Protein AF-A0A952HWG2-F1 (afdb_monomer_lite)

Sequence (79 aa):
MANYTFDVEYDPIDNTYSVTAFDADTDEVVDEYYGLEDIDDVVNTLFDEFGVMPTDEMINDIKQLAIDSAEDEDNFDEE

Secondary structure (DSSP, 8-state):
---EEEEEEEETTTTEEEEEEEETTT--EEEEEEEESSHHHHHHHHHHHTT-PPPHHHHHHHHHHHHHHHHHHHTTS--

pLDDT: mean 82.61, std 12.36, range [40.88, 91.88]

Radius of gyration: 13.09 Å; chains: 1; bounding box: 30×20×42 Å

Structure (mmCIF, N/CA/C/O backbone):
data_AF-A0A952HWG2-F1
#
_entry.id   AF-A0A952HWG2-F1
#
loop_
_atom_site.group_PDB
_atom_site.id
_atom_site.type_symbol
_atom_site.label_atom_id
_atom_site.label_alt_id
_atom_site.label_comp_id
_atom_site.label_asym_id
_atom_site.label_entity_id
_atom_site.label_seq_id
_atom_site.pdbx_PDB_ins_code
_atom_site.Cartn_x
_atom_site.Cartn_y
_atom_site.Cartn_z
_atom_site.occupancy
_atom_site.B_iso_or_equiv
_atom_site.auth_seq_id
_atom_site.auth_comp_id
_atom_site.auth_asym_id
_atom_site.auth_atom_id
_atom_site.pdbx_PDB_model_num
ATOM 1 N N . MET A 1 1 ? -18.509 -4.271 9.097 1.00 58.16 1 MET A N 1
ATOM 2 C CA . MET A 1 1 ? -17.102 -4.003 8.755 1.00 58.16 1 MET A CA 1
ATOM 3 C C . MET A 1 1 ? -17.149 -3.613 7.303 1.00 58.16 1 MET A C 1
ATOM 5 O O . MET A 1 1 ? -17.746 -4.375 6.556 1.00 58.16 1 MET A O 1
ATOM 9 N N . ALA A 1 2 ? -16.707 -2.408 6.961 1.00 62.47 2 ALA A N 1
ATOM 10 C CA . ALA A 1 2 ? -16.562 -2.053 5.556 1.00 62.47 2 ALA A CA 1
ATOM 11 C C . ALA A 1 2 ? -15.440 -2.923 4.978 1.00 62.47 2 ALA A C 1
ATOM 13 O O . ALA A 1 2 ? -14.458 -3.181 5.683 1.00 62.47 2 ALA A O 1
ATOM 14 N N . ASN A 1 3 ? -15.655 -3.458 3.783 1.00 79.81 3 ASN A N 1
ATOM 15 C CA . ASN A 1 3 ? -14.695 -4.299 3.092 1.00 79.81 3 ASN A CA 1
ATOM 16 C C . ASN A 1 3 ? -14.140 -3.468 1.938 1.00 79.81 3 ASN A C 1
ATOM 18 O O . ASN A 1 3 ? -14.918 -2.946 1.147 1.00 79.81 3 ASN A O 1
ATOM 22 N N . TYR A 1 4 ? -12.823 -3.315 1.878 1.00 82.50 4 TYR A N 1
ATOM 23 C CA . TYR A 1 4 ? -12.164 -2.514 0.853 1.00 82.50 4 TYR A CA 1
ATOM 24 C C . TYR A 1 4 ? -11.190 -3.392 0.083 1.00 82.50 4 TYR A C 1
ATOM 26 O O . TYR A 1 4 ? -10.544 -4.268 0.666 1.00 82.50 4 TYR A O 1
ATOM 34 N N . THR A 1 5 ? -11.110 -3.158 -1.217 1.00 85.44 5 THR A N 1
ATOM 35 C CA . THR A 1 5 ? -10.088 -3.720 -2.098 1.00 85.44 5 THR A CA 1
ATOM 36 C C . THR A 1 5 ? -9.156 -2.604 -2.534 1.00 85.44 5 THR A C 1
ATOM 38 O O . THR A 1 5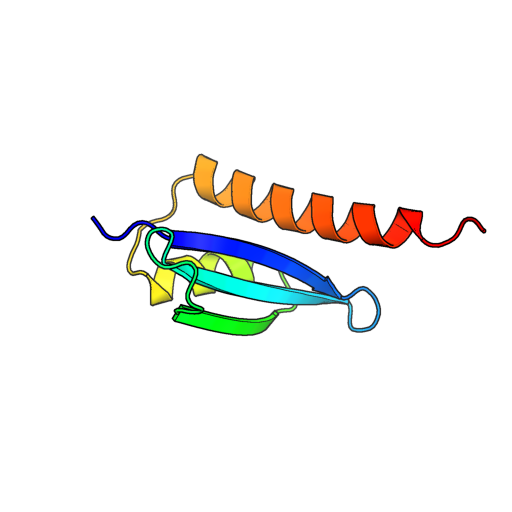 ? -9.582 -1.462 -2.690 1.00 85.44 5 THR A O 1
ATOM 41 N N . PHE A 1 6 ? -7.881 -2.930 -2.706 1.00 85.94 6 PHE A N 1
ATOM 42 C CA . PHE A 1 6 ? -6.852 -1.967 -3.076 1.00 85.94 6 PHE A CA 1
ATOM 43 C C . PHE A 1 6 ? -6.192 -2.424 -4.364 1.00 85.94 6 PHE A C 1
ATOM 45 O O . PHE A 1 6 ? -5.883 -3.608 -4.503 1.00 85.94 6 PHE A O 1
ATOM 52 N N . ASP A 1 7 ? -5.975 -1.479 -5.261 1.00 88.44 7 ASP A N 1
ATOM 53 C CA . ASP A 1 7 ? -5.180 -1.648 -6.467 1.00 88.44 7 ASP A CA 1
ATOM 54 C C . ASP A 1 7 ? -3.951 -0.754 -6.339 1.00 88.44 7 ASP A C 1
ATOM 56 O O . ASP A 1 7 ? -4.093 0.425 -6.012 1.00 88.44 7 ASP A O 1
ATOM 60 N N . VAL A 1 8 ? -2.760 -1.329 -6.497 1.00 89.69 8 VAL A N 1
ATOM 61 C CA . VAL A 1 8 ? -1.486 -0.612 -6.388 1.00 89.69 8 VAL A CA 1
ATOM 62 C C . VAL A 1 8 ? -0.814 -0.686 -7.744 1.00 89.69 8 VAL A C 1
ATOM 64 O O . VAL A 1 8 ? -0.508 -1.783 -8.204 1.00 89.69 8 VAL A O 1
ATOM 67 N N . GLU A 1 9 ? -0.553 0.468 -8.343 1.00 90.06 9 GLU A N 1
ATOM 68 C CA . GLU A 1 9 ? 0.121 0.571 -9.632 1.00 90.06 9 GLU A CA 1
ATOM 69 C C . GLU A 1 9 ? 1.470 1.267 -9.438 1.00 90.06 9 GLU A C 1
ATOM 71 O O . GLU A 1 9 ? 1.551 2.331 -8.816 1.00 90.06 9 GLU A O 1
ATOM 76 N N . TYR A 1 10 ? 2.543 0.656 -9.929 1.00 89.50 10 TYR A N 1
ATOM 77 C CA . TYR A 1 10 ? 3.863 1.272 -9.982 1.00 89.50 10 TYR A CA 1
ATOM 78 C C . TYR A 1 10 ? 4.041 1.988 -11.319 1.00 89.50 10 TYR A C 1
ATOM 80 O O . TYR A 1 10 ? 3.800 1.406 -12.362 1.00 89.50 10 TYR A O 1
ATOM 88 N N . ASP A 1 11 ? 4.482 3.242 -11.276 1.00 87.44 11 ASP A N 1
ATOM 89 C CA . ASP A 1 11 ? 4.887 4.027 -12.436 1.00 87.44 11 ASP A CA 1
ATOM 90 C C . ASP A 1 11 ? 6.429 4.042 -12.515 1.00 87.44 11 ASP A C 1
ATOM 92 O O . ASP A 1 11 ? 7.084 4.719 -11.706 1.00 87.44 11 ASP A O 1
ATOM 96 N N . PRO A 1 12 ? 7.043 3.338 -13.482 1.00 82.56 12 PRO A N 1
ATOM 97 C CA . PRO A 1 12 ? 8.491 3.265 -13.656 1.00 82.56 12 PRO A CA 1
ATOM 98 C C . PRO A 1 12 ? 9.085 4.532 -14.279 1.00 82.56 12 PRO A C 1
ATOM 100 O O . PRO A 1 12 ? 10.298 4.742 -14.191 1.00 82.56 12 PRO A O 1
ATOM 103 N N . ILE A 1 13 ? 8.272 5.380 -14.920 1.00 85.94 13 ILE A N 1
ATOM 104 C CA . ILE A 1 13 ? 8.722 6.630 -15.546 1.00 85.94 13 ILE A CA 1
ATOM 105 C C . ILE A 1 13 ? 9.115 7.622 -14.457 1.00 85.94 13 ILE A C 1
ATOM 107 O O . ILE A 1 13 ? 10.211 8.190 -14.503 1.00 85.94 13 ILE A O 1
ATOM 111 N N . ASP A 1 14 ? 8.227 7.807 -13.483 1.00 87.25 14 ASP A N 1
ATOM 112 C CA . ASP A 1 14 ? 8.438 8.713 -12.356 1.00 87.25 14 ASP A CA 1
ATOM 113 C C . ASP A 1 14 ? 8.986 7.989 -11.110 1.00 87.25 14 ASP A C 1
ATOM 115 O O . ASP A 1 1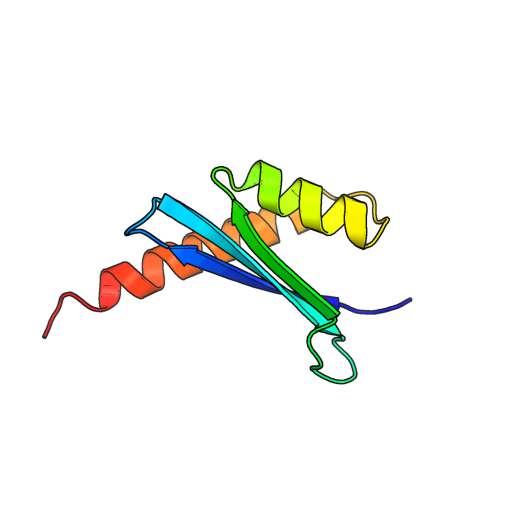4 ? 9.388 8.644 -10.147 1.00 87.25 14 ASP A O 1
ATOM 119 N N . ASN A 1 15 ? 9.092 6.653 -11.148 1.00 87.19 15 ASN A N 1
ATOM 120 C CA . ASN A 1 15 ? 9.472 5.794 -10.022 1.00 87.19 15 ASN A CA 1
ATOM 121 C C . ASN A 1 15 ? 8.593 6.076 -8.792 1.00 87.19 15 ASN A C 1
ATOM 123 O O . ASN A 1 15 ? 9.088 6.294 -7.684 1.00 87.19 15 ASN A O 1
ATOM 127 N N . THR A 1 16 ? 7.282 6.113 -9.017 1.00 91.88 16 THR A N 1
ATOM 128 C CA . THR A 1 16 ? 6.281 6.381 -7.981 1.00 91.88 16 THR A CA 1
ATOM 129 C C . THR A 1 16 ? 5.201 5.317 -7.987 1.00 91.88 16 THR A C 1
ATOM 131 O O . THR A 1 16 ? 5.033 4.605 -8.963 1.00 91.88 16 THR A O 1
ATOM 134 N N . TYR A 1 17 ? 4.457 5.210 -6.899 1.00 90.31 17 TYR A N 1
ATOM 135 C CA . TYR A 1 17 ? 3.304 4.341 -6.773 1.00 90.31 17 TYR A CA 1
ATOM 136 C C . TYR A 1 17 ? 2.033 5.182 -6.771 1.00 90.31 17 TYR A C 1
ATOM 138 O O . TYR A 1 17 ? 1.985 6.297 -6.231 1.00 90.31 17 TYR A O 1
ATOM 146 N N . SER A 1 18 ? 0.987 4.612 -7.340 1.00 91.69 18 SER A N 1
ATOM 147 C CA . SER A 1 18 ? -0.379 5.047 -7.145 1.00 91.69 18 SER A CA 1
ATOM 148 C C . SER A 1 18 ? -1.183 3.941 -6.482 1.00 91.69 18 SER A C 1
ATOM 150 O O . SER A 1 18 ? -0.869 2.757 -6.606 1.00 91.69 18 SER A O 1
ATOM 152 N N . VAL A 1 19 ? -2.184 4.332 -5.704 1.00 90.44 19 VAL A N 1
ATOM 153 C CA . VAL A 1 19 ? -3.086 3.385 -5.068 1.00 90.44 19 VAL A CA 1
ATOM 154 C C . VAL A 1 19 ? -4.513 3.866 -5.194 1.00 90.44 19 VAL A C 1
ATOM 156 O O . VAL A 1 19 ? -4.819 5.028 -4.914 1.00 90.44 19 VAL A O 1
ATOM 159 N N . THR A 1 20 ? -5.380 2.948 -5.590 1.00 90.00 20 THR A N 1
ATOM 160 C CA . THR A 1 20 ? -6.813 3.182 -5.686 1.00 90.00 20 THR A CA 1
ATOM 161 C C . THR A 1 20 ? -7.517 2.260 -4.710 1.00 90.00 20 THR A C 1
ATOM 163 O O . THR A 1 20 ? -7.324 1.042 -4.721 1.00 90.00 20 THR A O 1
ATOM 166 N N . ALA A 1 21 ? -8.324 2.844 -3.832 1.00 88.81 21 ALA A N 1
ATOM 167 C CA . ALA A 1 21 ? -9.142 2.101 -2.897 1.00 88.81 21 ALA A CA 1
ATOM 168 C C . ALA A 1 21 ? -10.574 2.010 -3.417 1.00 88.81 21 ALA A C 1
ATOM 170 O O . ALA A 1 21 ? -11.204 3.021 -3.731 1.00 88.81 21 ALA A O 1
ATOM 171 N N . PHE A 1 22 ? -11.103 0.795 -3.447 1.00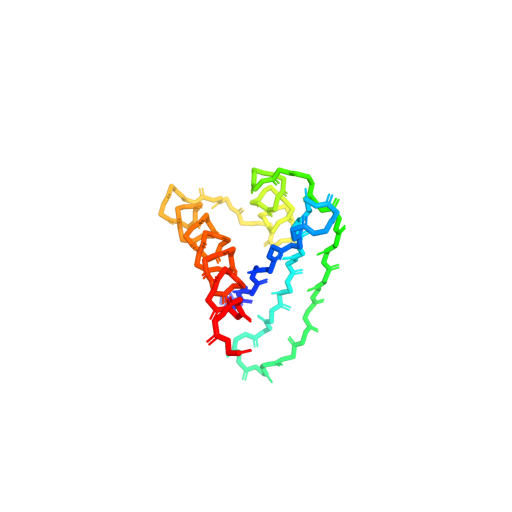 88.31 22 PHE A N 1
ATOM 172 C CA . PHE A 1 22 ? -12.451 0.495 -3.902 1.00 88.31 22 PHE A CA 1
ATOM 173 C C . PHE A 1 22 ? -13.283 -0.059 -2.751 1.00 88.31 22 PHE A C 1
ATOM 175 O O . PHE A 1 22 ? -12.798 -0.826 -1.911 1.00 88.31 22 PHE A O 1
ATOM 182 N N . ASP A 1 23 ? -14.559 0.305 -2.723 1.00 89.31 23 ASP A N 1
ATOM 183 C CA . ASP A 1 23 ? -15.541 -0.366 -1.886 1.00 89.31 23 ASP A CA 1
ATOM 184 C C . ASP A 1 23 ? -15.771 -1.767 -2.463 1.00 89.31 23 ASP A C 1
ATOM 186 O O . ASP A 1 23 ? -16.200 -1.919 -3.603 1.00 89.31 23 ASP A O 1
ATOM 190 N N . ALA A 1 24 ? -15.468 -2.812 -1.694 1.00 85.94 24 ALA A N 1
ATOM 191 C CA . ALA A 1 24 ? -15.511 -4.179 -2.206 1.00 85.94 24 ALA A CA 1
ATOM 192 C C . ALA A 1 24 ? -16.944 -4.685 -2.467 1.00 85.94 24 ALA A C 1
ATOM 194 O O . ALA A 1 24 ? -17.116 -5.737 -3.085 1.00 85.94 24 ALA A O 1
ATOM 195 N N . ASP A 1 25 ? -17.969 -3.989 -1.960 1.00 88.88 25 ASP A N 1
ATOM 196 C CA . ASP A 1 25 ? -19.373 -4.330 -2.173 1.00 88.88 25 ASP A CA 1
ATOM 197 C C . ASP A 1 25 ? -19.948 -3.627 -3.416 1.00 88.88 25 ASP A C 1
ATOM 199 O O . ASP A 1 25 ? -20.801 -4.205 -4.102 1.00 88.88 25 ASP A O 1
ATOM 203 N N . THR A 1 26 ? -19.518 -2.394 -3.708 1.00 90.69 26 THR A N 1
ATOM 204 C CA . THR A 1 26 ? -20.034 -1.597 -4.837 1.00 90.69 26 THR A CA 1
ATOM 205 C C . THR A 1 26 ? -19.077 -1.454 -6.014 1.00 90.69 26 THR A C 1
ATOM 207 O O . THR A 1 26 ? -19.535 -1.063 -7.088 1.00 90.69 26 THR A O 1
ATOM 210 N N . ASP A 1 27 ? -17.802 -1.802 -5.836 1.00 87.31 27 ASP A N 1
ATOM 211 C CA . ASP A 1 27 ? -16.716 -1.586 -6.802 1.00 87.31 27 ASP A CA 1
ATOM 212 C C . ASP A 1 27 ? -16.535 -0.093 -7.156 1.00 87.31 27 ASP A C 1
ATOM 214 O O . ASP A 1 27 ? -16.063 0.277 -8.230 1.00 87.31 27 ASP A O 1
ATOM 218 N N . GLU A 1 28 ? -16.983 0.801 -6.265 1.00 91.75 28 GLU A N 1
ATOM 219 C CA . GLU A 1 28 ? -16.822 2.243 -6.433 1.00 91.75 28 GLU A CA 1
ATOM 220 C C . GLU A 1 28 ? -15.501 2.700 -5.828 1.00 91.75 28 GLU A C 1
ATOM 222 O O . GLU A 1 28 ? -15.127 2.285 -4.730 1.00 91.75 28 GLU A O 1
ATOM 227 N N . VAL A 1 29 ? -14.826 3.607 -6.532 1.00 90.38 29 VAL A N 1
ATOM 228 C CA . VAL A 1 29 ? -13.640 4.288 -6.017 1.00 90.38 29 VAL A CA 1
ATOM 229 C C . VAL A 1 29 ? -14.033 5.096 -4.784 1.00 90.38 29 VAL A C 1
ATOM 231 O O . VAL A 1 29 ? -14.892 5.981 -4.844 1.00 90.38 2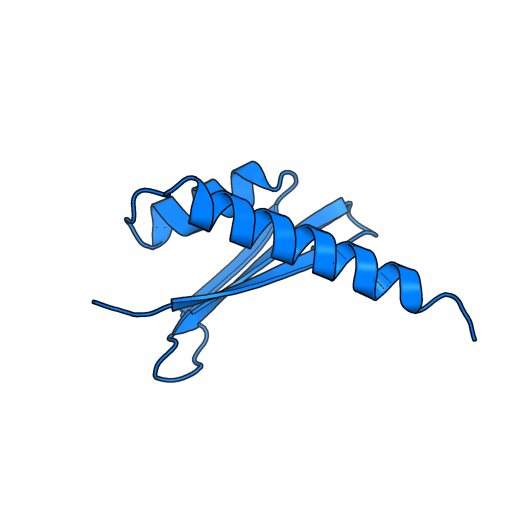9 VAL A O 1
ATOM 234 N N . VAL A 1 30 ? -13.396 4.771 -3.666 1.00 90.25 30 VAL A N 1
ATOM 235 C CA . VAL A 1 30 ? -13.539 5.477 -2.394 1.00 90.25 30 VAL A CA 1
ATOM 236 C C . VAL A 1 30 ? -12.489 6.571 -2.298 1.00 90.25 30 VAL A C 1
ATOM 238 O O . VAL A 1 30 ? -12.818 7.681 -1.882 1.00 90.25 30 VAL A O 1
ATOM 241 N N . ASP A 1 31 ? -11.251 6.260 -2.693 1.00 90.06 31 ASP A N 1
ATOM 242 C CA . ASP A 1 31 ? -10.132 7.194 -2.626 1.00 90.06 31 ASP A CA 1
ATOM 243 C C . ASP A 1 31 ? -8.985 6.811 -3.572 1.00 90.06 31 ASP A C 1
ATOM 245 O O . ASP A 1 31 ? -8.849 5.646 -3.955 1.00 90.06 31 ASP A O 1
ATOM 249 N N . GLU A 1 32 ? -8.156 7.795 -3.921 1.00 91.50 32 GLU A N 1
ATOM 250 C CA . GLU A 1 32 ? -7.061 7.683 -4.890 1.00 91.50 32 GLU A CA 1
ATOM 251 C C . GLU A 1 32 ? -5.850 8.513 -4.449 1.00 91.50 32 GLU A C 1
ATOM 253 O O . GLU A 1 32 ? -5.955 9.717 -4.191 1.00 91.50 32 GLU A O 1
ATOM 258 N N . TYR A 1 33 ? -4.670 7.892 -4.440 1.00 90.31 33 TYR A N 1
ATOM 259 C CA . TYR A 1 33 ? -3.410 8.559 -4.117 1.00 90.31 33 TYR A CA 1
ATOM 260 C C . TYR A 1 33 ? -2.370 8.287 -5.197 1.00 90.31 33 TYR A C 1
ATOM 262 O O . TYR A 1 33 ? -2.216 7.157 -5.646 1.00 90.31 33 TYR A O 1
ATOM 270 N N . TYR A 1 34 ? -1.623 9.320 -5.583 1.00 91.12 34 TYR A N 1
ATOM 271 C CA . TYR A 1 34 ? -0.631 9.254 -6.658 1.00 91.12 34 TYR A CA 1
ATOM 272 C C . TYR A 1 34 ? 0.696 9.863 -6.220 1.00 91.12 34 TYR A C 1
ATOM 274 O O . TYR A 1 34 ? 0.718 10.793 -5.408 1.00 91.12 34 TYR A O 1
ATOM 282 N N . GLY A 1 35 ? 1.790 9.403 -6.828 1.00 90.62 35 GLY A N 1
ATOM 283 C CA . GLY A 1 35 ? 3.111 10.002 -6.646 1.00 90.62 35 GLY A CA 1
ATOM 284 C C . GLY A 1 35 ? 3.795 9.602 -5.339 1.00 90.62 35 GLY A C 1
ATOM 285 O O . GLY A 1 35 ? 4.567 10.386 -4.792 1.00 90.62 35 GLY A O 1
ATOM 286 N N . LEU A 1 36 ? 3.483 8.421 -4.806 1.00 90.50 36 LEU A N 1
ATOM 287 C CA . LEU A 1 36 ? 4.094 7.912 -3.582 1.00 90.50 36 LEU A CA 1
ATOM 288 C C . LEU A 1 36 ? 5.473 7.339 -3.919 1.00 90.50 36 LEU A C 1
ATOM 290 O O . LEU A 1 36 ? 5.577 6.443 -4.742 1.00 90.50 36 LEU A O 1
ATOM 294 N N . GLU A 1 37 ? 6.543 7.865 -3.330 1.00 89.81 37 GLU A N 1
ATOM 295 C CA . GLU A 1 37 ? 7.915 7.463 -3.697 1.00 89.81 37 GLU A CA 1
ATOM 296 C C . GLU A 1 37 ? 8.317 6.111 -3.083 1.00 89.81 37 GLU A C 1
ATOM 298 O O . GLU A 1 37 ? 9.139 5.387 -3.644 1.00 89.81 37 GLU A O 1
ATOM 303 N N . ASP A 1 38 ? 7.714 5.749 -1.948 1.00 88.69 38 ASP A N 1
ATOM 304 C CA . ASP A 1 38 ? 8.019 4.534 -1.200 1.00 88.69 38 ASP A CA 1
ATOM 305 C C . ASP A 1 38 ? 6.763 3.685 -0.967 1.00 88.69 38 ASP A C 1
ATOM 307 O O . ASP A 1 38 ? 5.696 4.176 -0.595 1.00 88.69 38 ASP A O 1
ATOM 311 N N . ILE A 1 39 ? 6.909 2.363 -1.084 1.00 84.00 39 ILE A N 1
ATOM 312 C CA . ILE A 1 39 ? 5.819 1.415 -0.803 1.00 84.00 39 ILE A CA 1
ATOM 313 C C . ILE A 1 39 ? 5.367 1.456 0.667 1.00 84.00 39 ILE A C 1
ATOM 315 O O . ILE A 1 39 ? 4.221 1.152 0.993 1.00 84.00 39 ILE A O 1
ATOM 319 N N . ASP A 1 40 ? 6.259 1.860 1.574 1.00 88.69 40 ASP A N 1
ATOM 320 C CA . ASP A 1 40 ? 5.909 2.070 2.977 1.00 88.69 40 ASP A CA 1
ATOM 321 C C . ASP A 1 40 ? 4.986 3.296 3.149 1.00 88.69 40 ASP A C 1
ATOM 323 O O . ASP A 1 40 ? 4.146 3.297 4.053 1.00 88.69 40 ASP A O 1
ATOM 327 N N . ASP A 1 41 ? 5.066 4.303 2.272 1.00 88.38 41 ASP A N 1
ATOM 328 C CA . ASP A 1 41 ? 4.136 5.441 2.265 1.00 88.38 41 ASP A CA 1
ATOM 329 C C . ASP A 1 41 ? 2.761 5.041 1.718 1.00 88.38 41 ASP A C 1
ATOM 331 O O . ASP A 1 41 ? 1.748 5.484 2.260 1.00 88.38 41 ASP A O 1
ATOM 335 N N . VAL A 1 42 ? 2.705 4.146 0.724 1.00 86.94 42 VAL A N 1
ATOM 336 C CA . VAL A 1 42 ? 1.449 3.532 0.238 1.00 86.94 42 VAL A CA 1
ATOM 337 C C . VAL A 1 42 ? 0.728 2.826 1.376 1.00 86.94 42 VAL A C 1
ATOM 339 O O . VAL A 1 42 ? -0.439 3.100 1.653 1.00 86.94 42 VAL A O 1
ATOM 342 N N . VAL A 1 43 ? 1.453 1.962 2.085 1.00 88.31 43 VAL A N 1
ATOM 343 C CA . VAL A 1 43 ? 0.964 1.256 3.269 1.00 88.31 43 VAL A CA 1
ATOM 344 C C . VAL A 1 43 ? 0.436 2.260 4.296 1.00 88.31 43 VAL A C 1
ATOM 346 O O . VAL A 1 43 ? -0.734 2.195 4.662 1.00 88.31 43 VAL A O 1
ATOM 349 N N . ASN A 1 44 ? 1.253 3.222 4.735 1.00 88.06 44 ASN A N 1
ATOM 350 C CA . ASN A 1 44 ? 0.831 4.181 5.759 1.00 88.06 44 ASN A CA 1
ATOM 351 C C . ASN A 1 44 ? -0.401 4.994 5.341 1.00 88.06 44 ASN A C 1
ATOM 353 O O . ASN A 1 44 ? -1.308 5.150 6.153 1.00 88.06 44 ASN A O 1
ATOM 357 N N . THR A 1 45 ? -0.450 5.458 4.092 1.00 87.12 45 THR A N 1
ATOM 358 C CA . THR A 1 45 ? -1.578 6.222 3.539 1.00 87.12 45 THR A CA 1
ATOM 359 C C . THR A 1 45 ? -2.880 5.433 3.617 1.00 87.12 45 THR A C 1
ATOM 361 O O . THR A 1 45 ? -3.860 5.914 4.181 1.00 87.12 45 THR A O 1
ATOM 364 N N . LEU A 1 46 ? -2.873 4.185 3.139 1.00 84.31 46 LEU A N 1
ATOM 365 C CA . LEU A 1 46 ? -4.048 3.317 3.196 1.00 84.31 46 LEU A CA 1
ATOM 366 C C . LEU A 1 46 ? -4.509 3.085 4.643 1.00 84.31 46 LEU A C 1
ATOM 368 O O . LEU A 1 46 ? -5.692 3.181 4.962 1.00 84.31 46 LEU A O 1
ATOM 372 N N . PHE A 1 47 ? -3.587 2.783 5.552 1.00 84.44 47 PHE A N 1
ATOM 373 C CA . PHE A 1 47 ? -3.961 2.461 6.928 1.00 84.44 47 PHE A CA 1
ATOM 374 C C . PHE A 1 47 ? -4.446 3.671 7.734 1.00 84.44 47 PHE A C 1
ATOM 376 O O . PHE A 1 47 ? -5.349 3.512 8.563 1.00 84.44 47 PHE A O 1
ATOM 383 N N . ASP A 1 48 ? -3.888 4.859 7.487 1.00 86.88 48 ASP A N 1
ATOM 384 C CA . ASP A 1 48 ? -4.322 6.101 8.131 1.00 86.88 48 ASP A CA 1
ATOM 385 C C . ASP A 1 48 ? -5.733 6.496 7.670 1.00 86.88 48 ASP A C 1
ATOM 387 O O . ASP A 1 48 ? -6.599 6.743 8.513 1.00 86.88 48 ASP A O 1
ATOM 391 N N . GLU A 1 49 ? -6.010 6.432 6.361 1.00 84.19 49 GLU A N 1
ATOM 392 C CA . GLU A 1 49 ? -7.309 6.829 5.801 1.00 84.19 49 GLU A CA 1
ATOM 393 C C . GLU A 1 49 ? -8.440 5.884 6.224 1.00 84.19 49 GLU A C 1
ATOM 395 O O . GLU A 1 49 ? -9.508 6.307 6.678 1.00 84.19 49 GLU A O 1
ATOM 400 N N . PHE A 1 50 ? -8.196 4.572 6.171 1.00 79.50 50 PHE A N 1
ATOM 401 C CA . PHE A 1 50 ? -9.198 3.585 6.575 1.00 79.50 50 PHE A CA 1
ATOM 402 C C . PHE A 1 50 ? -9.262 3.381 8.100 1.00 79.50 50 PHE A C 1
ATOM 404 O O . PHE A 1 50 ? -10.123 2.643 8.595 1.00 79.50 50 PHE A O 1
ATOM 411 N N . GLY A 1 51 ? -8.387 4.047 8.866 1.00 80.19 51 GLY A N 1
ATOM 412 C CA . GLY A 1 51 ? -8.336 3.979 10.327 1.00 80.19 51 GLY A CA 1
ATOM 413 C C . GLY A 1 51 ? -8.089 2.564 10.858 1.00 80.19 51 GLY A C 1
ATOM 414 O O . GLY A 1 51 ? -8.557 2.210 11.948 1.00 80.19 51 GLY A O 1
ATOM 415 N N . VAL A 1 52 ? -7.401 1.731 10.076 1.00 78.62 52 VAL A N 1
ATOM 416 C CA . VAL A 1 52 ? -7.133 0.324 10.390 1.00 78.62 52 VAL A CA 1
ATOM 417 C C . VAL A 1 52 ? -5.681 0.187 10.812 1.00 78.62 52 VAL A C 1
ATOM 419 O O . VAL A 1 52 ? -4.787 0.708 10.159 1.00 78.62 52 VAL A O 1
ATOM 422 N N . MET A 1 53 ? -5.415 -0.553 11.889 1.00 82.62 53 MET A N 1
ATOM 423 C CA . MET A 1 53 ? -4.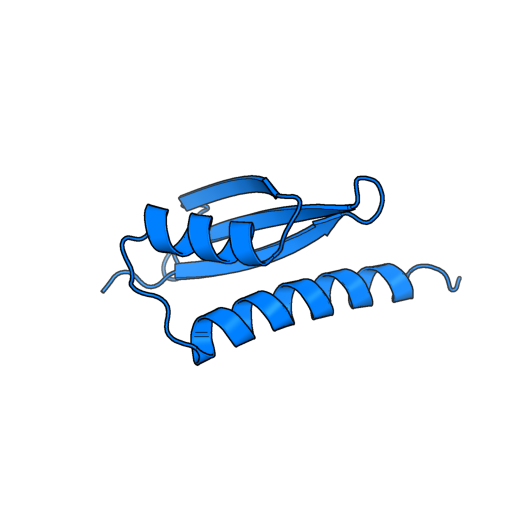032 -0.924 12.184 1.00 82.62 53 MET A CA 1
ATOM 424 C C . MET A 1 53 ? -3.587 -2.012 11.200 1.00 82.62 53 MET A C 1
ATOM 426 O O . MET A 1 53 ? -4.247 -3.057 11.154 1.00 82.62 53 MET A O 1
ATOM 430 N N . PRO A 1 54 ? -2.484 -1.808 10.460 1.00 81.00 54 PRO A N 1
ATOM 431 C CA . PRO A 1 54 ? -1.957 -2.834 9.582 1.00 81.00 54 PRO A CA 1
ATOM 432 C C . PRO A 1 54 ? -1.581 -4.085 10.360 1.00 81.00 54 PRO A C 1
ATOM 434 O O . PRO A 1 54 ? -1.058 -4.019 11.475 1.00 81.00 54 PRO A O 1
ATOM 437 N N . THR A 1 55 ? -1.783 -5.232 9.725 1.00 86.50 55 THR A N 1
ATOM 438 C CA . THR A 1 55 ? -1.115 -6.473 10.121 1.00 86.50 55 THR A CA 1
ATOM 439 C C . THR A 1 55 ? 0.062 -6.726 9.182 1.00 86.50 55 THR A C 1
ATOM 441 O O . THR A 1 55 ? 0.048 -6.258 8.045 1.00 86.50 55 THR A O 1
ATOM 444 N N . ASP A 1 56 ? 1.068 -7.482 9.634 1.00 89.12 56 ASP A N 1
ATOM 445 C CA . ASP A 1 56 ? 2.224 -7.839 8.795 1.00 89.12 56 ASP A CA 1
ATOM 446 C C . ASP A 1 56 ? 1.802 -8.533 7.486 1.00 89.12 56 ASP A C 1
ATOM 448 O O . ASP A 1 56 ? 2.439 -8.346 6.455 1.00 89.12 56 ASP A O 1
ATOM 452 N N . GLU A 1 57 ? 0.707 -9.301 7.520 1.00 88.06 57 GLU A N 1
ATOM 453 C CA . GLU A 1 57 ? 0.131 -9.968 6.346 1.00 88.06 57 GLU A CA 1
ATOM 454 C C . GLU A 1 57 ? -0.411 -8.951 5.335 1.00 88.06 57 GLU A C 1
ATOM 456 O O . GLU A 1 57 ? -0.015 -8.981 4.178 1.00 88.06 57 GLU A O 1
ATOM 461 N N . MET A 1 58 ? -1.205 -7.973 5.783 1.00 84.56 58 MET A N 1
ATOM 462 C CA . MET A 1 58 ? -1.752 -6.933 4.900 1.00 84.56 58 MET A CA 1
ATOM 463 C C . MET A 1 58 ? -0.661 -6.049 4.288 1.00 84.56 58 MET A C 1
ATOM 465 O O . MET A 1 58 ? -0.751 -5.668 3.125 1.00 84.56 58 MET A O 1
ATOM 469 N N . ILE A 1 59 ? 0.376 -5.719 5.067 1.00 87.56 59 ILE A N 1
ATOM 470 C CA . ILE A 1 59 ? 1.538 -4.981 4.556 1.00 87.56 59 ILE A CA 1
ATOM 471 C C . ILE A 1 59 ? 2.219 -5.793 3.453 1.00 87.56 59 ILE A C 1
ATOM 473 O O . ILE A 1 59 ? 2.599 -5.237 2.425 1.00 87.56 59 ILE A O 1
ATOM 477 N N . ASN A 1 60 ? 2.395 -7.096 3.670 1.00 90.00 60 ASN A N 1
ATOM 478 C CA . ASN A 1 60 ? 3.029 -7.967 2.693 1.00 90.00 60 ASN A CA 1
ATOM 479 C C . ASN A 1 60 ? 2.181 -8.110 1.422 1.00 90.00 60 ASN A C 1
ATOM 481 O O . ASN A 1 60 ? 2.741 -8.068 0.334 1.00 90.00 60 ASN A O 1
ATOM 485 N N . ASP A 1 61 ? 0.857 -8.202 1.546 1.00 88.75 61 ASP A N 1
ATOM 486 C CA . ASP A 1 61 ? -0.053 -8.257 0.399 1.00 88.75 61 ASP A CA 1
ATOM 487 C C . ASP A 1 61 ? 0.035 -6.980 -0.453 1.00 88.75 61 ASP A C 1
ATOM 489 O O . ASP A 1 61 ? 0.210 -7.069 -1.663 1.00 88.75 61 ASP A O 1
ATOM 493 N N . ILE A 1 62 ? 0.017 -5.790 0.164 1.00 86.12 62 ILE A N 1
ATOM 494 C CA . ILE A 1 62 ? 0.180 -4.506 -0.551 1.00 86.12 62 ILE A CA 1
ATOM 495 C C . ILE A 1 62 ? 1.543 -4.434 -1.253 1.00 86.12 62 ILE A C 1
ATOM 497 O O . ILE A 1 62 ? 1.637 -3.992 -2.395 1.00 86.12 62 ILE A O 1
ATOM 501 N N . LYS A 1 63 ? 2.607 -4.895 -0.585 1.00 88.19 63 LYS A N 1
ATOM 502 C CA . LYS A 1 63 ? 3.951 -4.949 -1.178 1.00 88.19 63 LYS A CA 1
ATOM 503 C C . LYS A 1 63 ? 4.014 -5.906 -2.364 1.00 88.19 63 LYS A C 1
ATOM 505 O O . LYS A 1 63 ? 4.673 -5.584 -3.343 1.00 88.19 63 LYS A O 1
ATOM 510 N N . GLN A 1 64 ? 3.335 -7.048 -2.283 1.00 88.25 64 GLN A N 1
ATOM 511 C CA . GLN A 1 64 ? 3.250 -7.994 -3.392 1.00 88.25 64 GLN A CA 1
ATOM 512 C C . GLN A 1 64 ? 2.473 -7.410 -4.570 1.00 88.25 64 GLN A C 1
ATOM 514 O O . GLN A 1 64 ? 2.967 -7.516 -5.678 1.00 88.25 64 GLN A O 1
ATOM 519 N N . LEU A 1 65 ? 1.351 -6.717 -4.342 1.00 87.31 65 LEU A N 1
ATOM 520 C CA . LEU A 1 65 ? 0.618 -6.030 -5.417 1.00 87.31 65 LEU A CA 1
ATOM 521 C C . LEU A 1 65 ? 1.499 -5.017 -6.157 1.00 87.31 65 LEU A C 1
ATOM 523 O O . LEU A 1 65 ? 1.486 -4.962 -7.380 1.00 87.31 65 LEU A O 1
ATOM 527 N N . ALA A 1 66 ? 2.309 -4.255 -5.421 1.00 84.12 66 ALA A N 1
ATOM 528 C CA . ALA A 1 66 ? 3.240 -3.303 -6.016 1.00 84.12 66 ALA A CA 1
ATOM 529 C C . ALA A 1 66 ? 4.366 -3.971 -6.821 1.00 84.12 66 ALA A C 1
ATOM 531 O O . ALA A 1 66 ? 4.776 -3.447 -7.853 1.00 84.12 66 ALA A O 1
ATOM 532 N N . ILE A 1 67 ? 4.871 -5.117 -6.350 1.00 85.44 67 ILE A N 1
ATOM 533 C CA . ILE A 1 67 ? 5.863 -5.918 -7.080 1.00 85.44 67 ILE A CA 1
ATOM 534 C C . ILE A 1 67 ? 5.229 -6.504 -8.342 1.00 85.44 67 ILE A C 1
ATOM 536 O O . ILE A 1 67 ? 5.792 -6.340 -9.417 1.00 85.44 67 ILE A O 1
ATOM 540 N N . ASP A 1 68 ? 4.051 -7.119 -8.219 1.00 86.69 68 ASP A N 1
ATOM 541 C CA . ASP A 1 68 ? 3.316 -7.716 -9.333 1.00 86.69 68 ASP A CA 1
ATOM 542 C C . ASP A 1 68 ? 3.017 -6.653 -10.407 1.00 86.69 68 ASP A C 1
ATOM 544 O O . ASP A 1 68 ? 3.259 -6.893 -11.586 1.00 86.69 68 ASP A O 1
ATOM 548 N N . SER A 1 69 ? 2.595 -5.446 -10.008 1.00 83.50 69 SER A N 1
ATOM 549 C CA . SER A 1 69 ? 2.390 -4.321 -10.931 1.00 83.50 69 SER A CA 1
ATOM 550 C C . SER A 1 69 ? 3.675 -3.897 -11.647 1.00 83.50 69 SER A C 1
ATOM 552 O O . SER A 1 69 ? 3.646 -3.688 -12.858 1.00 83.50 69 SER A O 1
ATOM 554 N N . ALA A 1 70 ? 4.800 -3.803 -10.933 1.00 80.31 70 ALA A N 1
ATOM 555 C CA . ALA A 1 70 ? 6.084 -3.468 -11.544 1.00 80.31 70 ALA A CA 1
ATOM 556 C C . ALA A 1 70 ? 6.586 -4.569 -12.502 1.00 80.31 70 ALA A C 1
ATOM 558 O O . ALA A 1 70 ? 7.232 -4.269 -13.503 1.00 80.31 70 ALA A O 1
ATOM 559 N N . GLU A 1 71 ? 6.289 -5.842 -12.215 1.00 78.00 71 GLU A N 1
ATOM 560 C CA . GLU A 1 71 ? 6.659 -6.983 -13.063 1.00 78.00 71 GLU A CA 1
ATOM 561 C C . GLU A 1 71 ? 5.747 -7.144 -14.297 1.00 78.00 71 GLU A C 1
ATOM 563 O O . GLU A 1 71 ? 6.205 -7.637 -15.333 1.00 78.00 71 GLU A O 1
ATOM 568 N N . ASP A 1 72 ? 4.475 -6.733 -14.227 1.00 64.31 72 ASP A N 1
ATOM 569 C CA . ASP A 1 72 ? 3.549 -6.756 -15.370 1.00 64.31 72 ASP A CA 1
ATOM 570 C C . ASP A 1 72 ? 3.943 -5.733 -16.461 1.00 64.31 72 ASP A C 1
ATOM 572 O O . ASP A 1 72 ? 3.773 -6.011 -17.652 1.00 64.31 72 ASP A O 1
ATOM 576 N N . GLU A 1 73 ? 4.548 -4.592 -16.104 1.00 54.06 73 GLU A N 1
ATOM 577 C CA . GLU A 1 73 ? 5.048 -3.613 -17.086 1.00 54.06 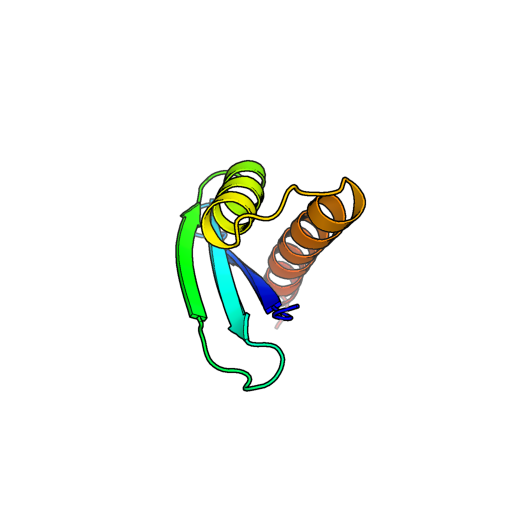73 GLU A CA 1
ATOM 578 C C . GLU A 1 73 ? 6.350 -4.036 -17.789 1.00 54.06 73 GLU A C 1
ATOM 580 O O . GLU A 1 73 ? 6.514 -3.765 -18.981 1.00 54.06 73 GLU A O 1
ATOM 585 N N . ASP A 1 74 ? 7.243 -4.771 -17.117 1.00 51.09 74 ASP A N 1
ATOM 586 C CA . ASP A 1 74 ? 8.472 -5.315 -17.729 1.00 51.09 74 ASP A CA 1
ATOM 587 C C . ASP A 1 74 ? 8.170 -6.397 -18.800 1.00 51.09 74 ASP A C 1
ATOM 589 O O . ASP A 1 74 ? 9.019 -6.718 -19.634 1.00 51.09 74 ASP A O 1
ATOM 593 N N . ASN A 1 75 ? 6.945 -6.942 -18.841 1.00 44.88 75 ASN A N 1
ATOM 594 C CA . ASN A 1 75 ? 6.510 -7.909 -19.861 1.00 44.88 75 ASN A CA 1
ATOM 595 C C . ASN A 1 75 ? 5.966 -7.278 -21.159 1.00 44.88 75 ASN A C 1
ATOM 597 O O . ASN A 1 75 ? 5.644 -8.015 -22.094 1.00 44.88 75 ASN A O 1
ATOM 601 N N . PHE A 1 76 ? 5.870 -5.947 -21.262 1.00 49.28 76 PHE A N 1
ATOM 602 C CA . PHE A 1 76 ? 5.417 -5.264 -22.487 1.00 49.28 76 PHE A CA 1
ATOM 603 C C . PHE A 1 76 ? 6.551 -4.822 -23.433 1.00 49.28 76 PHE A C 1
ATOM 605 O O . PHE A 1 76 ? 6.271 -4.195 -24.456 1.00 49.28 76 PHE A O 1
ATOM 612 N N . ASP A 1 77 ? 7.809 -5.187 -23.150 1.00 49.03 77 ASP A N 1
ATOM 613 C CA . ASP A 1 77 ? 8.987 -4.863 -23.980 1.00 49.03 77 ASP A CA 1
ATOM 614 C C . ASP A 1 77 ? 9.471 -6.043 -24.872 1.00 49.03 77 ASP A C 1
ATOM 616 O O . ASP A 1 77 ? 10.623 -6.086 -25.312 1.00 49.03 77 ASP A O 1
ATOM 620 N N . GLU A 1 78 ? 8.596 -7.011 -25.189 1.00 45.84 78 GLU A N 1
ATOM 621 C CA . GLU A 1 78 ? 8.840 -8.046 -26.215 1.00 45.84 78 GLU A CA 1
ATOM 622 C C . GLU A 1 78 ? 7.676 -8.181 -27.228 1.00 45.84 78 GLU A C 1
ATOM 624 O O . GLU A 1 78 ? 6.992 -9.200 -27.240 1.00 45.84 78 GLU A O 1
ATOM 629 N N . GLU A 1 79 ? 7.489 -7.214 -28.143 1.00 40.88 79 GLU A N 1
ATOM 630 C CA . GLU A 1 79 ? 7.004 -7.482 -29.526 1.00 40.88 79 GLU A CA 1
ATOM 631 C C . GLU A 1 79 ? 7.629 -6.553 -30.587 1.00 40.88 79 GLU A C 1
ATOM 633 O O . GLU A 1 79 ? 7.529 -5.309 -30.473 1.00 40.88 79 GLU A O 1
#

Foldseek 3Di:
DFDKDKAWAADPVLCWIKMWIARPVPRDTPDIDIGHNDLVVVVVVVCVVVVHDDDPVNSVVSVVSHVVNVVVVVVVPDD